Protein AF-A0A150F5R3-F1 (afdb_monomer_lite)

Organism: NCBI:txid1793963

Radius of gyration: 17.58 Å; chains: 1; bounding box: 41×23×54 Å

pLDDT: mean 84.51, std 11.87, range [38.31, 94.06]

Structure (mmCIF, N/CA/C/O backbone):
data_AF-A0A150F5R3-F1
#
_entry.id   AF-A0A150F5R3-F1
#
loop_
_atom_site.group_PDB
_atom_site.id
_atom_site.type_symbol
_atom_site.label_atom_id
_atom_site.label_alt_id
_atom_site.label_comp_id
_atom_site.label_asym_id
_atom_site.label_entity_id
_atom_site.label_seq_id
_atom_site.pdbx_PDB_ins_code
_atom_site.Cartn_x
_atom_site.Cartn_y
_atom_site.Cartn_z
_atom_site.occupancy
_atom_site.B_iso_or_equiv
_atom_site.auth_seq_id
_atom_site.auth_comp_id
_atom_site.auth_asym_id
_atom_site.auth_atom_id
_atom_site.pdbx_PDB_model_num
ATOM 1 N N . MET A 1 1 ? -3.227 1.896 22.876 1.00 78.00 1 MET A N 1
ATOM 2 C CA . MET A 1 1 ? -2.916 1.567 21.466 1.00 78.00 1 MET A CA 1
ATOM 3 C C . MET A 1 1 ? -3.974 0.584 21.001 1.00 78.00 1 MET A C 1
ATOM 5 O O . MET A 1 1 ? -4.286 -0.309 21.776 1.00 78.00 1 MET A O 1
ATOM 9 N N . LYS A 1 2 ? -4.566 0.786 19.822 1.00 84.75 2 LYS A N 1
ATOM 10 C CA . LYS A 1 2 ? -5.611 -0.081 19.260 1.00 84.75 2 LYS A CA 1
ATOM 11 C C . LYS A 1 2 ? -5.077 -0.726 17.984 1.00 84.75 2 LYS A C 1
ATOM 13 O O . LYS A 1 2 ? -4.308 -0.088 17.262 1.00 84.75 2 LYS A O 1
ATOM 18 N N . THR A 1 3 ? -5.464 -1.964 17.717 1.00 89.25 3 THR A N 1
ATOM 19 C CA . THR A 1 3 ? -5.063 -2.673 16.499 1.00 89.25 3 THR A CA 1
ATOM 20 C C . THR A 1 3 ? -6.178 -2.551 15.474 1.00 89.25 3 THR A C 1
ATOM 22 O O . THR A 1 3 ? -7.340 -2.776 15.799 1.00 89.25 3 THR A O 1
ATOM 25 N N . TYR A 1 4 ? -5.839 -2.184 14.244 1.00 90.25 4 TYR A N 1
ATOM 26 C CA . TYR A 1 4 ? -6.790 -2.043 13.151 1.00 90.25 4 TYR A CA 1
ATOM 27 C C . TYR A 1 4 ? -6.444 -3.008 12.024 1.00 90.25 4 TYR A C 1
ATOM 29 O O . TYR A 1 4 ? -5.293 -3.052 11.594 1.00 90.25 4 TYR A O 1
ATOM 37 N N . LYS A 1 5 ? -7.443 -3.731 11.522 1.00 93.06 5 LYS A N 1
ATOM 38 C CA . LYS A 1 5 ? -7.370 -4.472 10.264 1.00 93.06 5 LYS A CA 1
ATOM 39 C C . LYS A 1 5 ? -7.886 -3.569 9.147 1.00 93.06 5 LYS A C 1
ATOM 41 O O . LYS A 1 5 ? -9.013 -3.076 9.213 1.00 93.06 5 LYS A O 1
ATOM 46 N N . ILE A 1 6 ? -7.053 -3.328 8.144 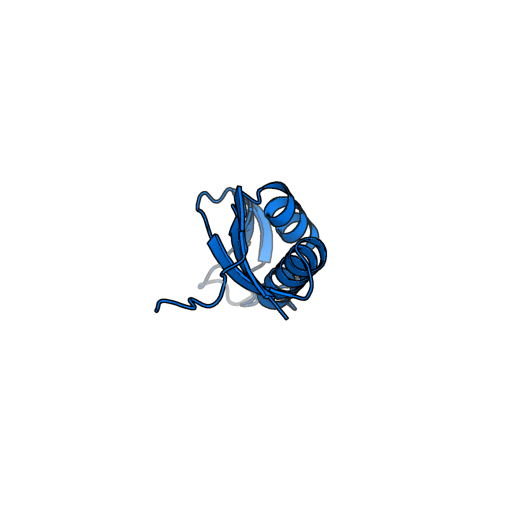1.00 92.69 6 ILE A N 1
ATOM 47 C CA . ILE A 1 6 ? -7.375 -2.517 6.973 1.00 92.69 6 ILE A CA 1
ATOM 48 C C . ILE A 1 6 ? -7.414 -3.432 5.754 1.00 92.69 6 ILE A C 1
ATOM 50 O O . ILE A 1 6 ? -6.439 -4.125 5.474 1.00 92.69 6 ILE A O 1
ATOM 54 N N . VAL A 1 7 ? -8.524 -3.409 5.019 1.00 94.06 7 VAL A N 1
ATOM 55 C CA . VAL A 1 7 ? -8.654 -4.093 3.726 1.00 94.06 7 VAL A CA 1
ATOM 56 C C . VAL A 1 7 ? -8.695 -3.037 2.630 1.00 94.06 7 VAL A C 1
ATOM 58 O O . VAL A 1 7 ? -9.506 -2.112 2.697 1.00 94.06 7 VAL A O 1
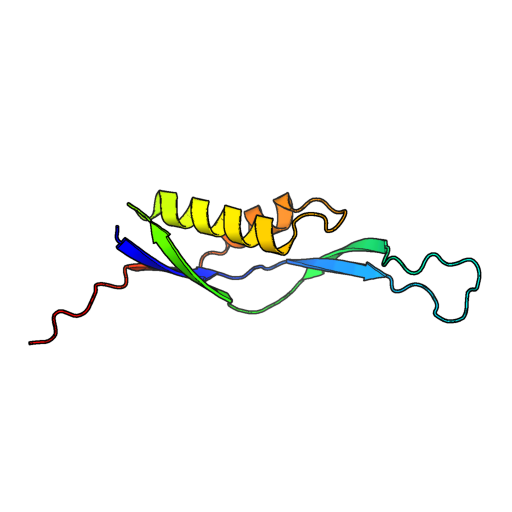ATOM 61 N N . TYR A 1 8 ? -7.824 -3.144 1.630 1.00 93.38 8 TYR A N 1
ATOM 62 C CA . TYR A 1 8 ? -7.711 -2.163 0.548 1.00 93.38 8 TYR A CA 1
ATOM 63 C C . TYR A 1 8 ? -7.403 -2.812 -0.803 1.00 93.38 8 TYR A C 1
ATOM 65 O O . TYR A 1 8 ? -6.904 -3.932 -0.875 1.00 93.38 8 TYR A O 1
ATOM 73 N N . LYS A 1 9 ? -7.700 -2.097 -1.892 1.00 91.94 9 LYS A N 1
ATOM 74 C CA . LYS A 1 9 ? -7.422 -2.536 -3.268 1.00 91.94 9 LYS A CA 1
ATOM 75 C C . LYS A 1 9 ? -6.363 -1.627 -3.891 1.00 91.94 9 LYS A C 1
ATOM 77 O O . LYS A 1 9 ? -6.706 -0.530 -4.332 1.00 91.94 9 LYS A O 1
ATOM 82 N N . PRO A 1 10 ? -5.083 -2.031 -3.954 1.00 82.69 10 PRO A N 1
ATOM 83 C CA . PRO A 1 10 ? -4.076 -1.270 -4.679 1.00 82.69 10 PRO A CA 1
ATOM 84 C C . PRO A 1 10 ? -4.355 -1.449 -6.173 1.00 82.69 10 PRO A C 1
ATOM 86 O O . PRO A 1 10 ? -3.803 -2.329 -6.801 1.00 82.69 10 PRO A O 1
ATOM 89 N N . MET A 1 11 ? -5.271 -0.669 -6.744 1.00 87.94 11 MET A N 1
ATOM 90 C CA . MET A 1 11 ? -5.772 -0.807 -8.126 1.00 87.94 11 MET A CA 1
ATOM 91 C C . MET A 1 11 ? -4.685 -0.713 -9.213 1.00 87.94 11 MET A C 1
ATOM 93 O O . MET A 1 11 ? -4.946 -0.996 -10.387 1.00 87.94 11 MET A O 1
ATOM 97 N N . ILE A 1 12 ? -3.476 -0.294 -8.835 1.00 90.31 12 ILE A N 1
ATOM 98 C CA . ILE A 1 12 ? -2.333 -0.113 -9.719 1.00 90.31 12 ILE A CA 1
ATOM 99 C C . ILE A 1 12 ? -1.075 -0.788 -9.163 1.00 90.31 12 ILE A C 1
ATOM 101 O O . ILE A 1 12 ? -0.879 -0.862 -7.951 1.00 90.31 12 ILE A O 1
ATOM 105 N N . LYS A 1 13 ? -0.195 -1.232 -10.062 1.00 89.62 13 LYS A N 1
ATOM 106 C CA . LYS A 1 13 ? 1.140 -1.765 -9.751 1.00 89.62 13 LYS A CA 1
ATOM 107 C C . LYS A 1 13 ? 2.185 -1.198 -10.716 1.00 89.62 13 LYS A C 1
ATOM 109 O O . LYS A 1 13 ? 1.832 -0.910 -11.861 1.00 89.62 13 LYS A O 1
ATOM 114 N N . PRO A 1 14 ? 3.455 -1.047 -10.310 1.00 89.00 14 PRO A N 1
ATOM 115 C CA . PRO A 1 14 ? 4.508 -0.636 -11.230 1.00 89.00 14 PRO A CA 1
ATOM 116 C C . PRO A 1 14 ? 4.744 -1.723 -12.289 1.00 89.00 14 PRO A C 1
ATOM 118 O O . PRO A 1 14 ? 4.684 -2.921 -11.997 1.00 89.00 14 PRO A O 1
ATOM 121 N N . LEU A 1 15 ? 5.005 -1.302 -13.523 1.00 88.94 15 LEU A N 1
ATOM 122 C CA . LEU A 1 15 ? 5.396 -2.168 -14.627 1.00 88.94 15 LEU A CA 1
ATOM 123 C C . LEU A 1 15 ? 6.857 -1.929 -14.966 1.00 88.94 15 LEU A C 1
ATOM 125 O O . LEU A 1 15 ? 7.293 -0.789 -15.144 1.00 88.94 15 LEU A O 1
ATOM 129 N N . PHE A 1 16 ? 7.585 -3.025 -15.117 1.00 87.31 16 PHE A N 1
ATOM 130 C CA . PHE A 1 16 ? 8.981 -3.001 -15.507 1.00 87.31 16 PHE A CA 1
ATOM 131 C C . PHE A 1 16 ? 9.164 -3.755 -16.810 1.00 87.31 16 PHE A C 1
ATOM 133 O O . PHE A 1 16 ? 8.616 -4.846 -16.987 1.00 87.31 16 PHE A O 1
ATOM 140 N N . LYS A 1 17 ? 9.953 -3.179 -17.710 1.00 83.25 17 LYS A N 1
ATOM 141 C CA . LYS A 1 17 ? 10.455 -3.897 -18.870 1.00 83.25 17 LYS A CA 1
ATOM 142 C C . LYS A 1 17 ? 11.688 -4.669 -18.433 1.00 83.25 17 LYS A C 1
ATOM 144 O O . LYS A 1 17 ? 12.647 -4.087 -17.926 1.00 83.25 17 LYS A O 1
ATOM 149 N N . LEU A 1 18 ? 11.631 -5.985 -18.604 1.00 74.75 18 LEU A N 1
ATOM 150 C CA . LEU A 1 18 ? 12.806 -6.824 -18.439 1.00 74.75 18 LEU A CA 1
ATOM 151 C C . LEU A 1 18 ? 13.783 -6.491 -19.572 1.00 74.75 18 LEU A C 1
ATOM 153 O O . LEU A 1 18 ? 13.365 -6.396 -20.731 1.00 74.75 18 LEU A O 1
ATOM 157 N N . SER A 1 19 ? 15.055 -6.290 -19.241 1.00 72.38 19 SER A N 1
ATOM 158 C CA . SER A 1 19 ? 16.108 -6.208 -20.249 1.00 72.38 19 SER A CA 1
ATOM 159 C C . SER A 1 19 ? 16.196 -7.527 -21.019 1.00 72.38 19 SER A C 1
ATOM 161 O O . SER A 1 19 ? 15.887 -8.594 -20.482 1.00 72.38 19 SER A O 1
ATOM 163 N N . ASP A 1 20 ? 16.566 -7.445 -22.299 1.00 74.50 20 ASP A N 1
ATOM 164 C CA . ASP A 1 20 ? 16.801 -8.636 -23.113 1.00 74.50 20 ASP A CA 1
ATOM 165 C C . ASP A 1 20 ? 17.964 -9.428 -22.490 1.00 74.50 20 ASP A C 1
ATOM 167 O O . ASP A 1 20 ? 19.064 -8.882 -22.373 1.00 74.50 20 ASP A O 1
ATOM 171 N N . PRO A 1 21 ? 17.756 -10.691 -22.073 1.00 71.75 21 PRO A N 1
ATOM 172 C CA . PRO A 1 21 ? 18.811 -11.489 -21.456 1.00 71.75 21 PRO A CA 1
ATOM 173 C C . PRO A 1 21 ? 19.988 -11.791 -22.400 1.00 71.75 21 PRO A C 1
ATOM 175 O O . PRO A 1 21 ? 21.017 -12.275 -21.929 1.00 71.75 21 PRO A O 1
ATOM 178 N N . TYR A 1 22 ? 19.857 -11.532 -23.707 1.00 78.25 22 TYR A N 1
ATOM 179 C CA . TYR A 1 22 ? 20.904 -11.754 -24.708 1.00 78.25 22 TYR A CA 1
ATOM 180 C C . TYR A 1 22 ? 21.639 -10.477 -25.140 1.00 78.25 22 TYR A C 1
ATOM 182 O O . TYR A 1 22 ? 22.601 -10.564 -25.906 1.00 78.25 22 TYR A O 1
ATOM 190 N N . ASP A 1 23 ? 21.230 -9.303 -24.653 1.00 77.56 23 ASP A N 1
ATOM 191 C CA . ASP A 1 23 ? 21.912 -8.045 -24.949 1.00 77.56 23 ASP A CA 1
ATOM 192 C C . ASP A 1 23 ? 23.048 -7.795 -23.943 1.00 77.56 23 ASP A C 1
ATOM 194 O O . ASP A 1 23 ? 22.830 -7.438 -22.787 1.00 77.56 23 ASP A O 1
ATOM 198 N N . ILE A 1 24 ? 24.290 -7.961 -24.406 1.00 72.69 24 ILE A N 1
ATOM 199 C CA . ILE A 1 24 ? 25.512 -7.766 -23.607 1.00 72.69 24 ILE A CA 1
ATOM 200 C C . ILE A 1 24 ? 25.749 -6.308 -23.181 1.00 72.69 24 ILE A C 1
ATOM 202 O O . ILE A 1 24 ? 26.600 -6.052 -22.326 1.00 72.69 24 ILE A O 1
ATOM 206 N N . HIS A 1 25 ? 25.038 -5.352 -23.783 1.00 73.94 25 HIS A N 1
ATOM 207 C CA . HIS A 1 25 ? 25.083 -3.938 -23.421 1.00 73.94 25 HIS A CA 1
ATOM 208 C C . HIS A 1 25 ? 23.928 -3.532 -22.502 1.00 73.94 25 HIS A C 1
ATOM 210 O O . HIS A 1 25 ? 23.958 -2.433 -21.941 1.00 73.94 25 HIS A O 1
ATOM 216 N N . ALA A 1 26 ? 22.926 -4.396 -22.324 1.00 66.88 26 ALA A N 1
ATOM 217 C CA . ALA A 1 26 ? 21.802 -4.100 -21.460 1.00 66.88 26 ALA A CA 1
ATOM 218 C C . ALA A 1 26 ? 22.235 -4.152 -19.992 1.00 66.88 26 ALA A C 1
ATOM 220 O O . ALA A 1 26 ? 22.716 -5.163 -19.477 1.00 66.88 26 ALA A O 1
ATOM 221 N N . PHE A 1 27 ? 22.031 -3.041 -19.287 1.00 64.88 27 PHE A N 1
ATOM 222 C CA . PHE A 1 27 ? 22.157 -3.028 -17.838 1.00 64.88 27 PHE A CA 1
ATOM 223 C C . PHE A 1 27 ? 21.082 -3.966 -17.252 1.00 64.88 27 PHE A C 1
ATOM 225 O O . PHE A 1 27 ? 19.924 -3.905 -17.673 1.00 64.88 27 PHE A O 1
ATOM 232 N N . PRO A 1 28 ? 21.402 -4.820 -16.266 1.00 66.62 28 PRO A N 1
ATOM 233 C CA . PRO A 1 28 ? 20.462 -5.814 -15.737 1.00 66.62 28 PRO A CA 1
ATOM 234 C C . PRO A 1 28 ? 19.324 -5.204 -14.899 1.00 66.62 28 PRO A C 1
ATOM 236 O O . PRO A 1 28 ? 18.562 -5.936 -14.271 1.00 66.62 28 PRO A O 1
ATOM 239 N N . MET A 1 29 ? 19.215 -3.874 -14.837 1.00 69.44 29 MET A N 1
ATOM 240 C CA . MET A 1 29 ? 18.222 -3.200 -14.014 1.00 69.44 29 MET A CA 1
ATOM 241 C C . MET A 1 29 ? 16.904 -3.059 -14.789 1.00 69.44 29 MET A C 1
ATOM 243 O O . MET A 1 29 ? 16.908 -2.469 -15.870 1.00 69.44 29 MET A O 1
ATOM 247 N N . PRO A 1 30 ? 15.778 -3.571 -14.258 1.00 76.19 30 PRO A N 1
ATOM 248 C CA . PRO A 1 30 ? 14.479 -3.424 -14.900 1.00 76.19 30 PRO A CA 1
ATOM 249 C C . PRO A 1 30 ? 14.116 -1.945 -15.060 1.00 76.19 30 PRO A C 1
ATOM 251 O O . PRO A 1 30 ? 14.177 -1.176 -14.099 1.00 76.19 30 PRO A O 1
ATOM 254 N N . GLU A 1 31 ? 13.711 -1.549 -16.263 1.00 83.12 31 GLU A N 1
ATOM 255 C CA . GLU A 1 31 ? 13.322 -0.168 -16.550 1.00 83.12 31 GLU A CA 1
ATOM 256 C C . GLU A 1 31 ? 11.847 0.038 -16.196 1.00 83.12 31 GLU A C 1
ATOM 258 O O . GLU A 1 31 ? 10.979 -0.713 -16.652 1.00 83.12 31 GLU A O 1
ATOM 263 N N . PHE A 1 32 ? 11.544 1.049 -15.379 1.00 86.25 32 PHE A N 1
ATOM 264 C CA . PHE A 1 32 ? 10.162 1.422 -15.084 1.00 86.25 32 PHE A CA 1
ATOM 265 C C . PHE A 1 32 ? 9.477 1.957 -16.347 1.00 86.25 32 PHE A C 1
ATOM 267 O O . PHE A 1 32 ? 9.949 2.904 -16.969 1.00 86.25 32 PHE A O 1
ATOM 274 N N . THR A 1 33 ? 8.330 1.379 -16.700 1.00 86.88 33 THR A N 1
ATOM 275 C CA . THR A 1 33 ? 7.586 1.719 -17.930 1.00 86.88 33 THR A CA 1
ATOM 276 C C . THR A 1 33 ? 6.234 2.375 -17.676 1.00 86.88 33 THR A C 1
ATOM 278 O O . THR A 1 33 ? 5.596 2.849 -18.614 1.00 86.88 33 THR A O 1
ATOM 281 N N . GLY A 1 34 ? 5.786 2.426 -16.421 1.00 89.06 34 GLY A N 1
ATOM 282 C CA . GLY A 1 34 ? 4.504 3.010 -16.037 1.00 89.06 34 GLY A CA 1
ATOM 283 C C . GLY A 1 34 ? 3.777 2.187 -14.979 1.00 89.06 34 GLY A C 1
ATOM 284 O O . GLY A 1 34 ? 4.356 1.316 -14.332 1.00 89.06 34 GLY A O 1
ATOM 285 N N . TYR A 1 35 ? 2.482 2.456 -14.813 1.00 90.62 35 TYR A N 1
ATOM 286 C CA . TYR A 1 35 ? 1.615 1.703 -13.907 1.00 90.62 35 TYR A CA 1
ATOM 287 C C . TYR A 1 35 ? 0.634 0.847 -14.701 1.00 90.62 35 TYR A C 1
ATOM 289 O O . TYR A 1 35 ? -0.021 1.322 -15.627 1.00 90.62 35 TYR A O 1
ATOM 297 N N . GLY A 1 36 ? 0.525 -0.416 -14.315 1.00 88.69 36 GLY A N 1
ATOM 298 C CA . GLY A 1 36 ? -0.480 -1.345 -14.805 1.00 88.69 36 GLY A CA 1
ATOM 299 C C . GLY A 1 36 ? -1.623 -1.466 -13.814 1.00 88.69 36 GLY A C 1
ATOM 300 O O . GLY A 1 36 ? -1.494 -1.085 -12.651 1.00 88.69 36 GLY A O 1
ATOM 301 N N . THR A 1 37 ? -2.731 -2.043 -14.259 1.00 88.94 37 THR A N 1
ATOM 302 C CA . THR A 1 37 ? -3.842 -2.385 -13.376 1.00 88.94 37 THR A CA 1
ATOM 303 C C . THR A 1 37 ? -3.550 -3.681 -12.629 1.00 88.94 37 THR A C 1
ATOM 305 O O . THR A 1 37 ? -2.901 -4.603 -13.137 1.00 88.94 37 THR A O 1
ATOM 308 N N . VAL A 1 38 ? -4.024 -3.761 -11.392 1.00 88.19 38 VAL A N 1
ATOM 309 C CA . VAL A 1 38 ? -4.053 -5.012 -10.641 1.00 88.19 38 VAL A CA 1
ATOM 310 C C . VAL A 1 38 ? -5.362 -5.098 -9.873 1.00 88.19 38 VAL A C 1
ATOM 312 O O . VAL A 1 38 ? -5.867 -4.111 -9.346 1.00 88.19 38 VAL A O 1
ATOM 315 N N . SER A 1 39 ? -5.939 -6.292 -9.867 1.00 81.12 39 SER A N 1
ATOM 316 C CA . SER A 1 39 ? -7.153 -6.612 -9.130 1.00 81.12 39 SER A CA 1
ATOM 317 C C . SER A 1 39 ? -6.792 -7.508 -7.955 1.00 81.12 39 SER A C 1
ATOM 319 O O . SER A 1 39 ? -6.108 -8.514 -8.138 1.00 81.12 39 SER A O 1
ATOM 321 N N . GLY A 1 40 ? -7.271 -7.165 -6.768 1.00 85.69 40 GLY A N 1
ATOM 322 C CA . GLY A 1 40 ? -7.061 -7.963 -5.568 1.00 85.69 40 GLY A CA 1
ATOM 323 C C . GLY A 1 40 ? -7.239 -7.121 -4.316 1.00 85.69 40 GLY A C 1
ATOM 324 O O . GLY A 1 40 ? -6.954 -5.924 -4.320 1.00 85.69 40 GLY A O 1
ATOM 325 N N . GLU A 1 41 ? -7.736 -7.752 -3.261 1.00 90.69 41 GLU A N 1
ATOM 326 C CA . GLU A 1 41 ? -7.776 -7.160 -1.927 1.00 90.69 41 GLU A CA 1
ATOM 327 C C . GLU A 1 41 ? -6.479 -7.509 -1.199 1.00 90.69 41 GLU A C 1
ATOM 329 O O . GLU A 1 41 ? -6.001 -8.642 -1.268 1.00 90.69 41 GLU A O 1
ATOM 334 N N . ARG A 1 42 ? -5.893 -6.520 -0.526 1.00 90.81 42 ARG A N 1
ATOM 335 C CA . ARG A 1 42 ? -4.809 -6.711 0.434 1.00 90.81 42 ARG A CA 1
ATOM 336 C C . ARG A 1 42 ? -5.342 -6.414 1.821 1.00 90.81 42 ARG A C 1
ATOM 338 O O . ARG A 1 42 ? -6.114 -5.475 2.017 1.00 90.81 42 ARG A O 1
ATOM 345 N N . GLU A 1 43 ? -4.916 -7.235 2.766 1.00 91.31 43 GLU A N 1
ATOM 346 C CA . GLU A 1 43 ? -5.212 -7.059 4.176 1.00 91.31 43 GLU A CA 1
ATOM 347 C C . GLU A 1 43 ? -3.940 -6.653 4.901 1.00 91.31 43 GLU A C 1
ATOM 349 O O . GLU A 1 43 ? -2.882 -7.250 4.699 1.00 91.31 43 GLU A O 1
ATOM 354 N N . GLU A 1 44 ? -4.049 -5.659 5.769 1.00 89.81 44 GLU A N 1
ATOM 355 C CA . GLU A 1 44 ? -2.926 -5.191 6.555 1.00 89.81 44 GLU A CA 1
ATOM 356 C C . GLU A 1 44 ? -3.365 -4.816 7.962 1.00 89.81 44 GLU A C 1
ATOM 358 O O . GLU A 1 44 ? -4.410 -4.199 8.167 1.00 89.81 44 GLU A O 1
ATOM 363 N N . THR A 1 45 ? -2.571 -5.220 8.949 1.00 90.75 45 THR A N 1
ATOM 364 C CA . THR A 1 45 ? -2.873 -4.966 10.357 1.00 90.75 45 THR A CA 1
ATOM 365 C C . THR A 1 45 ? -1.905 -3.927 10.897 1.00 90.75 45 THR A C 1
ATOM 367 O O . THR A 1 45 ? -0.695 -4.132 10.865 1.00 90.75 45 THR A O 1
ATOM 370 N N . VAL A 1 46 ? -2.435 -2.818 11.412 1.00 89.81 46 VAL A N 1
ATOM 371 C CA . VAL A 1 46 ? -1.637 -1.702 11.932 1.00 89.81 46 VAL A CA 1
ATOM 372 C C . VAL A 1 46 ? -2.059 -1.338 13.349 1.00 89.81 46 VAL A C 1
ATOM 374 O O . VAL A 1 46 ? -3.244 -1.283 13.678 1.00 89.81 46 VAL A O 1
ATOM 377 N N . THR A 1 47 ? -1.083 -1.034 14.197 1.00 89.06 47 THR A N 1
ATOM 378 C CA . THR A 1 47 ? -1.334 -0.552 15.558 1.00 89.06 47 THR A CA 1
ATOM 379 C C . THR A 1 47 ? -1.300 0.970 15.565 1.00 89.06 47 THR A C 1
ATOM 381 O O . THR A 1 47 ? -0.294 1.574 15.196 1.00 89.06 47 THR A O 1
ATOM 384 N N . ALA A 1 48 ? -2.393 1.608 15.986 1.00 90.31 48 ALA A N 1
ATOM 385 C CA . ALA A 1 48 ? -2.509 3.062 15.992 1.00 90.31 48 ALA A CA 1
ATOM 386 C C . ALA A 1 48 ? -3.387 3.586 17.149 1.00 90.31 48 ALA A C 1
ATOM 388 O O . ALA A 1 48 ? -4.187 2.850 17.731 1.00 90.31 48 ALA A O 1
ATOM 389 N N . PRO A 1 49 ? -3.287 4.879 17.504 1.00 88.50 49 PRO A N 1
ATOM 390 C CA . PRO A 1 49 ? -4.175 5.495 18.492 1.00 88.50 49 PRO A CA 1
ATOM 391 C C . PRO A 1 49 ? -5.617 5.657 17.987 1.00 88.50 49 PRO A C 1
ATOM 393 O O . PRO A 1 49 ? -6.560 5.546 18.765 1.00 88.50 49 PRO A O 1
ATOM 396 N N . ASN A 1 50 ? -5.802 5.916 16.690 1.00 90.00 50 ASN A N 1
ATOM 397 C CA . ASN A 1 50 ? -7.103 6.152 16.061 1.00 90.00 50 ASN A CA 1
ATOM 398 C C . ASN A 1 50 ? -7.096 5.708 14.583 1.00 90.00 50 ASN A C 1
ATOM 400 O O . ASN A 1 50 ? -6.034 5.452 14.011 1.00 90.00 50 ASN A O 1
ATOM 404 N N . LYS A 1 51 ? -8.278 5.667 13.951 1.00 88.44 51 LYS A N 1
ATOM 405 C CA . LYS A 1 51 ? -8.441 5.271 12.537 1.00 88.44 51 LYS A CA 1
ATOM 406 C C . LYS A 1 51 ? -7.684 6.172 11.554 1.00 88.44 51 LYS A C 1
ATOM 408 O O . LYS A 1 51 ? -7.243 5.694 10.515 1.00 88.44 51 LYS A O 1
ATOM 413 N N . GLN A 1 52 ? -7.524 7.460 11.858 1.00 90.94 52 GLN A N 1
ATOM 414 C CA . GLN A 1 52 ? -6.811 8.387 10.975 1.00 90.94 52 GLN A CA 1
ATOM 415 C C . GLN A 1 52 ? -5.310 8.084 10.953 1.00 90.94 52 GLN A C 1
ATOM 417 O O . GLN A 1 52 ? -4.710 8.009 9.887 1.00 90.94 52 GLN A O 1
ATOM 422 N N . ILE A 1 53 ? -4.719 7.838 12.122 1.00 92.31 53 ILE A N 1
ATOM 423 C CA . ILE A 1 53 ? -3.319 7.438 12.244 1.00 92.31 53 ILE A CA 1
ATOM 424 C C . ILE A 1 53 ? -3.125 6.034 11.666 1.00 92.31 53 ILE A C 1
ATOM 426 O O . ILE A 1 53 ? -2.110 5.801 11.027 1.00 92.31 53 ILE A O 1
ATOM 430 N N . ALA A 1 54 ? -4.103 5.131 11.786 1.00 91.12 54 ALA A N 1
ATOM 431 C CA . ALA A 1 54 ? -4.055 3.825 11.124 1.00 91.12 54 ALA A CA 1
ATOM 432 C C . ALA A 1 54 ? -3.910 3.956 9.593 1.00 91.12 54 ALA A C 1
ATOM 434 O O . ALA A 1 54 ? -3.077 3.279 8.996 1.00 91.12 54 ALA A O 1
ATOM 435 N N . LYS A 1 55 ? -4.636 4.890 8.959 1.00 92.75 55 LYS A N 1
ATOM 436 C CA . LYS A 1 55 ? -4.460 5.203 7.527 1.00 92.75 55 LYS A CA 1
ATOM 437 C C . LYS A 1 55 ? -3.069 5.756 7.217 1.00 92.75 55 LYS A C 1
ATOM 439 O O . LYS A 1 55 ? -2.471 5.373 6.217 1.00 92.75 55 LYS A O 1
ATOM 444 N N . SER A 1 56 ? -2.541 6.640 8.062 1.00 93.50 56 SER A N 1
ATOM 445 C CA . SER A 1 56 ? -1.177 7.150 7.888 1.00 93.50 56 SER A CA 1
ATOM 446 C C . SER A 1 56 ? -0.132 6.039 8.025 1.00 93.50 56 SER A C 1
ATOM 448 O O . SER A 1 56 ? 0.815 5.999 7.249 1.00 93.50 56 SER A O 1
ATOM 450 N N . MET A 1 57 ? -0.324 5.105 8.961 1.00 93.38 57 MET A N 1
ATOM 451 C CA . MET A 1 57 ? 0.548 3.938 9.130 1.00 93.38 57 MET A CA 1
ATOM 452 C C . MET A 1 57 ? 0.502 3.017 7.910 1.00 93.38 57 MET A C 1
ATOM 454 O O . MET A 1 57 ? 1.553 2.569 7.461 1.00 93.38 57 MET A O 1
ATOM 458 N N . LEU A 1 58 ? -0.683 2.809 7.326 1.00 93.19 58 LEU A N 1
ATOM 459 C CA . LEU A 1 58 ? -0.828 2.087 6.062 1.00 93.19 58 LEU A CA 1
ATOM 460 C C . LEU A 1 58 ? -0.025 2.756 4.938 1.00 93.19 58 LEU A C 1
ATOM 462 O O . LEU A 1 58 ? 0.714 2.091 4.219 1.00 93.19 58 LEU A O 1
ATOM 466 N N . ALA A 1 59 ? -0.127 4.081 4.807 1.00 93.12 59 ALA A N 1
ATOM 467 C CA . ALA A 1 59 ? 0.625 4.828 3.801 1.00 93.12 59 ALA A CA 1
ATOM 468 C C . ALA A 1 59 ? 2.144 4.653 3.966 1.00 93.12 59 ALA A C 1
ATOM 470 O O . ALA A 1 59 ? 2.851 4.447 2.981 1.00 93.12 59 ALA A O 1
ATOM 471 N N . CYS A 1 60 ? 2.637 4.698 5.207 1.00 93.00 60 CYS A N 1
ATOM 472 C CA . CYS A 1 60 ? 4.045 4.455 5.519 1.00 93.00 60 CYS A CA 1
ATOM 473 C C . CYS A 1 60 ? 4.478 3.026 5.180 1.00 93.00 60 CYS A C 1
ATOM 475 O O . CYS A 1 60 ? 5.581 2.831 4.676 1.00 93.00 60 CYS A O 1
ATOM 477 N N . SER A 1 61 ? 3.624 2.037 5.429 1.00 92.56 61 SER A N 1
ATOM 478 C CA . SER A 1 61 ? 3.924 0.644 5.113 1.00 92.56 61 SER A CA 1
ATOM 479 C C . SER A 1 61 ? 4.050 0.413 3.607 1.00 92.56 61 SER A C 1
ATOM 481 O O . SER A 1 61 ? 5.082 -0.067 3.140 1.00 92.56 61 SER A O 1
ATOM 483 N N . ILE A 1 62 ? 3.083 0.905 2.826 1.00 91.69 62 ILE A N 1
ATOM 484 C CA . ILE A 1 62 ? 3.133 0.864 1.355 1.00 91.69 62 ILE A CA 1
ATOM 485 C C . ILE A 1 62 ? 4.371 1.606 0.833 1.00 91.69 62 ILE A C 1
ATOM 487 O O . ILE A 1 62 ? 5.038 1.149 -0.094 1.00 91.69 62 ILE A O 1
ATOM 491 N N . MET A 1 63 ? 4.713 2.749 1.435 1.00 90.94 63 MET A N 1
ATOM 492 C CA . MET A 1 63 ? 5.936 3.472 1.089 1.00 90.94 63 MET A CA 1
ATOM 493 C C . MET A 1 63 ? 7.188 2.630 1.361 1.00 90.94 63 MET A C 1
ATOM 495 O O . MET A 1 63 ? 8.105 2.635 0.544 1.00 90.94 63 MET A O 1
ATOM 499 N N . SER A 1 64 ? 7.223 1.902 2.478 1.00 90.81 64 SER A N 1
ATOM 500 C CA . SER A 1 64 ? 8.339 1.030 2.843 1.00 90.81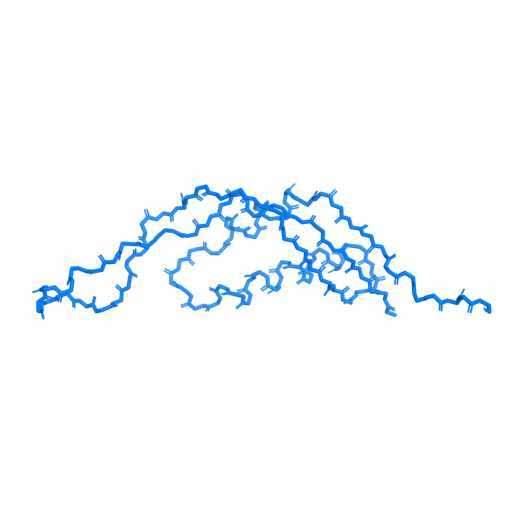 64 SER A CA 1
ATOM 501 C C . SER A 1 64 ? 8.505 -0.146 1.878 1.00 90.81 64 SER A C 1
ATOM 503 O O . SER A 1 64 ? 9.641 -0.494 1.568 1.00 90.81 64 SER A O 1
ATOM 505 N N . GLU A 1 65 ? 7.414 -0.734 1.373 1.00 88.69 65 GLU A N 1
ATOM 506 C CA . GLU A 1 65 ? 7.467 -1.816 0.369 1.00 88.69 65 GLU A CA 1
ATOM 507 C C . GLU A 1 65 ? 8.117 -1.371 -0.951 1.00 88.69 65 GLU A C 1
ATOM 509 O O . GLU A 1 65 ? 8.667 -2.183 -1.694 1.00 88.69 65 GLU A O 1
ATOM 514 N N . HIS A 1 66 ? 8.046 -0.078 -1.258 1.00 86.38 66 HIS A N 1
ATOM 515 C CA . HIS A 1 66 ? 8.495 0.484 -2.529 1.00 86.38 66 HIS A CA 1
ATOM 516 C C . HIS A 1 66 ? 9.692 1.429 -2.384 1.00 86.38 66 HIS A C 1
ATOM 518 O O . HIS A 1 66 ? 10.111 2.066 -3.355 1.00 86.38 66 HIS A O 1
ATOM 524 N N . LEU A 1 67 ? 10.265 1.522 -1.183 1.00 85.88 67 LEU A N 1
ATOM 525 C CA . LEU A 1 67 ? 11.385 2.405 -0.907 1.00 85.88 67 LEU A CA 1
ATOM 526 C C . LEU A 1 67 ? 12.600 2.005 -1.756 1.00 85.88 67 LEU A C 1
ATOM 528 O O . LEU A 1 67 ? 13.014 0.850 -1.772 1.00 85.88 67 LEU A O 1
ATOM 532 N N . GLY A 1 68 ? 13.179 2.973 -2.470 1.00 81.06 68 GLY A N 1
ATOM 533 C CA . GLY A 1 68 ? 14.349 2.738 -3.325 1.00 81.06 68 GLY A CA 1
ATOM 534 C C . GLY A 1 68 ? 14.043 2.080 -4.675 1.00 81.06 68 GLY A C 1
ATOM 535 O O . GLY A 1 68 ? 14.971 1.781 -5.418 1.00 81.06 68 GLY A O 1
ATOM 536 N N . ALA A 1 69 ? 12.769 1.899 -5.036 1.00 78.50 69 ALA A N 1
ATOM 537 C CA . ALA A 1 69 ? 12.390 1.179 -6.250 1.00 78.50 69 ALA A CA 1
ATOM 538 C C . ALA A 1 69 ? 12.541 1.979 -7.566 1.00 78.50 69 ALA A C 1
ATOM 540 O O . ALA A 1 69 ? 12.257 1.452 -8.638 1.00 78.50 69 ALA A O 1
ATOM 541 N N . GLY A 1 70 ? 13.000 3.236 -7.507 1.00 81.56 70 GLY A N 1
ATOM 542 C CA . GLY A 1 70 ? 13.368 4.021 -8.696 1.00 81.56 70 GLY A CA 1
ATOM 543 C C . GLY A 1 70 ? 12.202 4.616 -9.500 1.00 81.56 70 GLY A C 1
ATOM 544 O O . GLY A 1 70 ? 12.416 5.067 -10.620 1.00 81.56 70 GLY A O 1
ATOM 545 N N . TYR A 1 71 ? 10.985 4.649 -8.949 1.00 84.88 71 TYR A N 1
ATOM 546 C CA . TYR A 1 71 ? 9.799 5.268 -9.558 1.00 84.88 71 TYR A CA 1
ATOM 547 C C . TYR A 1 71 ? 8.995 6.070 -8.518 1.00 84.88 71 TYR A C 1
ATOM 549 O O . TYR A 1 71 ? 9.262 5.986 -7.317 1.00 84.88 71 TYR A O 1
ATOM 557 N N . ASP A 1 72 ? 8.007 6.861 -8.956 1.00 89.25 72 ASP A N 1
ATOM 558 C CA . ASP A 1 72 ? 7.161 7.628 -8.030 1.00 89.25 72 ASP A CA 1
ATOM 559 C C . ASP A 1 72 ? 6.181 6.710 -7.278 1.00 89.25 72 ASP A C 1
ATOM 561 O O . ASP A 1 72 ? 5.318 6.053 -7.855 1.00 89.25 72 ASP A O 1
ATOM 565 N N . ILE A 1 73 ? 6.291 6.653 -5.958 1.00 90.38 73 ILE A N 1
ATOM 566 C CA . ILE A 1 73 ? 5.464 5.767 -5.127 1.00 90.38 73 ILE A CA 1
ATOM 567 C C . ILE A 1 73 ? 4.101 6.418 -4.820 1.00 90.38 73 ILE A C 1
ATOM 569 O O . ILE A 1 73 ? 3.131 5.725 -4.497 1.00 90.38 73 ILE A O 1
ATOM 573 N N . LYS A 1 74 ? 3.980 7.750 -4.953 1.00 91.31 74 LYS A N 1
ATOM 574 C CA . LYS A 1 74 ? 2.772 8.500 -4.564 1.00 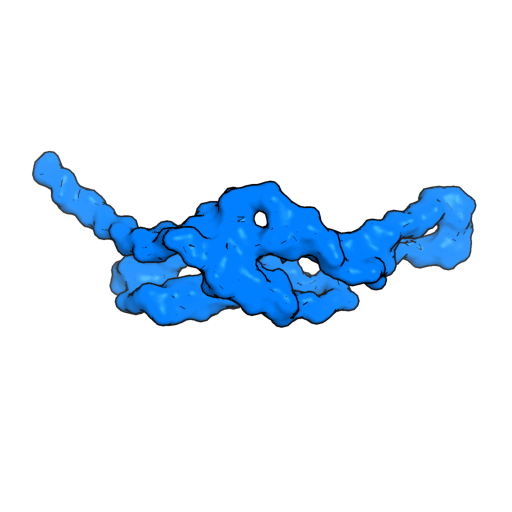91.31 74 LYS A CA 1
ATOM 575 C C . LYS A 1 74 ? 1.488 7.973 -5.208 1.00 91.31 74 LYS A C 1
ATOM 577 O O . LYS A 1 74 ? 0.511 7.839 -4.469 1.00 91.31 74 LYS A O 1
ATOM 582 N N . PRO A 1 75 ? 1.439 7.636 -6.514 1.00 91.81 75 PRO A N 1
ATOM 583 C CA . PRO A 1 75 ? 0.216 7.120 -7.123 1.00 91.81 75 PRO A CA 1
ATOM 584 C C . PRO A 1 75 ? -0.278 5.837 -6.451 1.00 91.81 75 PRO A C 1
ATOM 586 O O . PRO A 1 75 ? -1.480 5.691 -6.239 1.00 91.81 75 PRO A O 1
ATOM 589 N N . ILE A 1 76 ? 0.635 4.936 -6.069 1.00 91.56 76 ILE A N 1
ATOM 590 C CA . ILE A 1 76 ? 0.298 3.656 -5.427 1.00 91.56 76 ILE A CA 1
ATOM 591 C C . ILE A 1 76 ? -0.304 3.905 -4.046 1.00 91.56 76 ILE A C 1
ATOM 593 O O . ILE A 1 76 ? -1.348 3.341 -3.718 1.00 91.56 76 ILE A O 1
ATOM 597 N N . ILE A 1 77 ? 0.312 4.789 -3.256 1.00 92.12 77 ILE A N 1
ATOM 598 C CA . ILE A 1 77 ? -0.186 5.157 -1.926 1.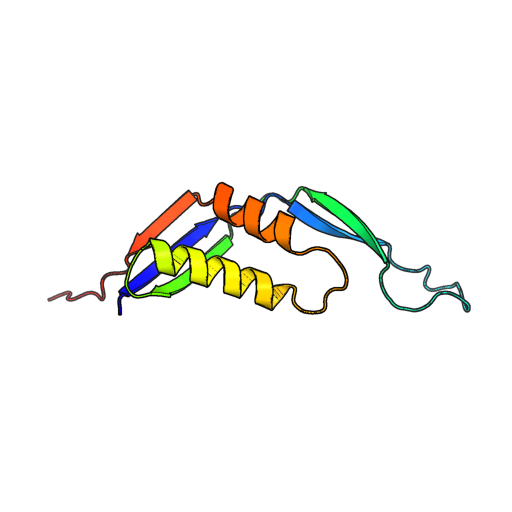00 92.12 77 ILE A CA 1
ATOM 599 C C . ILE A 1 77 ? -1.565 5.812 -2.043 1.00 92.12 77 ILE A C 1
ATOM 601 O O . ILE A 1 77 ? -2.498 5.397 -1.360 1.00 92.12 77 ILE A O 1
ATOM 605 N N . ILE A 1 78 ? -1.721 6.804 -2.928 1.00 93.06 78 ILE A N 1
ATOM 606 C CA . ILE A 1 78 ? -2.987 7.530 -3.107 1.00 93.06 78 ILE A CA 1
ATOM 607 C C . ILE A 1 78 ? -4.100 6.568 -3.523 1.00 93.06 78 ILE A C 1
ATOM 609 O O . ILE A 1 78 ? -5.154 6.560 -2.890 1.00 93.06 78 ILE A O 1
ATOM 613 N N . GLN A 1 79 ? -3.861 5.730 -4.535 1.00 92.25 79 GLN A N 1
ATOM 614 C CA . GLN A 1 79 ? -4.844 4.743 -4.980 1.00 92.25 79 GLN A CA 1
ATOM 615 C C . GLN A 1 79 ? -5.183 3.740 -3.878 1.00 92.25 79 GLN A C 1
ATOM 617 O O . GLN A 1 79 ? -6.353 3.433 -3.674 1.00 92.25 79 GLN A O 1
ATOM 622 N N . SER A 1 80 ? -4.197 3.261 -3.124 1.00 91.00 80 SER A N 1
ATOM 623 C CA . SER A 1 80 ? -4.447 2.316 -2.032 1.00 91.00 80 SER A CA 1
ATOM 624 C C . SER A 1 80 ? -5.282 2.941 -0.913 1.00 91.00 80 SER A C 1
ATOM 626 O O . SER A 1 80 ? -6.198 2.301 -0.407 1.00 91.00 80 SER A O 1
ATOM 628 N N . LEU A 1 81 ? -5.027 4.210 -0.570 1.00 92.62 81 LEU A N 1
ATOM 629 C CA . LEU A 1 81 ? -5.799 4.948 0.434 1.00 92.62 81 LEU A CA 1
ATOM 630 C C . LEU A 1 81 ? -7.219 5.296 -0.040 1.00 92.62 81 LEU A C 1
ATOM 632 O O . LEU A 1 81 ? -8.148 5.293 0.767 1.00 92.62 81 LEU A O 1
ATOM 636 N N . GLN A 1 82 ? -7.393 5.614 -1.326 1.00 92.69 82 GLN A N 1
ATOM 637 C CA . GLN A 1 82 ? -8.705 5.889 -1.923 1.00 92.69 82 GLN A CA 1
ATOM 638 C C . GLN A 1 82 ? -9.573 4.631 -2.002 1.00 92.69 82 GLN A C 1
ATOM 640 O O . GLN A 1 82 ? -10.784 4.715 -1.819 1.00 92.69 82 GLN A O 1
ATOM 645 N N . ASN A 1 83 ? -8.953 3.473 -2.225 1.00 92.31 83 ASN A N 1
ATOM 646 C CA . ASN A 1 83 ? -9.633 2.191 -2.379 1.00 92.31 83 ASN A CA 1
ATOM 647 C C . ASN A 1 83 ? -9.577 1.332 -1.103 1.00 92.31 83 ASN A C 1
ATOM 649 O O . ASN A 1 83 ? -9.506 0.101 -1.176 1.00 92.31 83 ASN A O 1
ATOM 653 N N . ILE A 1 84 ? -9.603 1.966 0.073 1.00 93.31 84 ILE A N 1
ATOM 654 C CA . ILE A 1 84 ? -9.823 1.258 1.337 1.00 93.31 84 ILE A CA 1
ATOM 655 C C . ILE A 1 84 ? -11.275 0.776 1.370 1.00 93.31 84 ILE A C 1
ATOM 657 O O . ILE A 1 84 ? -12.206 1.575 1.290 1.00 93.31 84 ILE A O 1
ATOM 661 N N . VAL A 1 85 ? -11.454 -0.533 1.520 1.00 92.69 85 VAL A N 1
ATOM 662 C CA . VAL A 1 85 ? -12.760 -1.189 1.612 1.00 92.69 85 VAL A CA 1
ATOM 663 C C . VAL A 1 85 ? -13.265 -1.139 3.052 1.00 92.69 85 VAL A C 1
ATOM 665 O O . VAL A 1 85 ? -14.385 -0.694 3.295 1.00 92.69 85 VAL A O 1
ATOM 668 N N . THR A 1 86 ? -12.434 -1.537 4.022 1.00 92.50 86 THR A N 1
ATOM 669 C CA . THR A 1 86 ? -12.802 -1.549 5.446 1.00 92.50 86 THR A CA 1
ATOM 670 C C . THR A 1 86 ? -11.636 -1.161 6.356 1.00 92.50 86 THR A C 1
ATOM 672 O O . THR A 1 86 ? -10.465 -1.364 6.034 1.00 92.50 86 THR A O 1
ATOM 675 N N . ILE A 1 87 ? -11.975 -0.573 7.512 1.00 91.19 87 ILE A N 1
ATOM 676 C CA . ILE A 1 87 ? -11.061 -0.338 8.641 1.00 91.19 87 ILE A CA 1
ATOM 677 C C . ILE A 1 87 ? -11.778 -0.775 9.915 1.00 91.19 87 ILE A C 1
ATOM 679 O O . ILE A 1 87 ? -12.625 -0.044 10.453 1.00 91.19 87 ILE A O 1
ATOM 683 N N . GLU A 1 88 ? -11.417 -1.956 10.394 1.00 91.19 88 GLU A N 1
ATOM 684 C CA . GLU A 1 88 ? -12.003 -2.587 11.571 1.00 91.19 88 GLU A CA 1
ATOM 685 C C . GLU A 1 88 ? -11.036 -2.504 12.744 1.00 91.19 88 GLU A C 1
ATOM 687 O O . GLU A 1 88 ? -9.840 -2.733 12.595 1.00 91.19 88 GLU A O 1
ATOM 692 N N . GLU A 1 89 ? -11.546 -2.142 13.917 1.00 88.19 89 GLU A N 1
ATOM 693 C CA . GLU A 1 89 ? -10.772 -2.215 15.152 1.00 88.19 89 GLU A CA 1
ATOM 694 C C . GLU A 1 89 ? -10.848 -3.653 15.671 1.00 88.19 89 GLU A C 1
ATOM 696 O O . GLU A 1 89 ? -11.933 -4.151 15.971 1.00 88.19 89 GLU A O 1
ATOM 701 N N . LEU A 1 90 ? -9.702 -4.322 15.763 1.00 82.12 90 LEU A N 1
ATOM 702 C CA . LEU A 1 90 ? -9.600 -5.626 16.398 1.00 82.12 90 LEU A CA 1
ATOM 703 C C . LEU A 1 90 ? -9.603 -5.390 17.909 1.00 82.12 90 LEU A C 1
ATOM 705 O O . LEU A 1 90 ? -8.560 -5.140 18.518 1.00 82.12 90 LEU A O 1
ATOM 709 N N . ASN A 1 91 ? -10.791 -5.420 18.514 1.00 69.69 91 ASN A N 1
ATOM 710 C CA . ASN A 1 91 ? -10.896 -5.458 19.966 1.00 69.69 91 ASN A CA 1
ATOM 711 C C . ASN A 1 91 ? -10.239 -6.754 20.443 1.00 69.69 91 ASN A C 1
ATOM 713 O O . ASN A 1 91 ? -10.637 -7.843 20.028 1.00 69.69 91 ASN A O 1
ATOM 717 N N . GLY A 1 92 ? -9.224 -6.634 21.302 1.00 54.09 92 GLY A N 1
ATOM 718 C CA . GLY A 1 92 ? -8.710 -7.777 22.044 1.00 54.09 92 GLY A CA 1
ATOM 719 C C . GLY A 1 92 ? -9.887 -8.444 22.743 1.00 54.09 92 GLY A C 1
ATOM 720 O O . GLY A 1 92 ? -10.570 -7.799 23.536 1.00 54.09 92 GLY A O 1
ATOM 721 N N . GLY A 1 93 ? -10.165 -9.693 22.380 1.00 40.41 93 GLY A N 1
ATOM 722 C CA . GLY A 1 93 ? -11.224 -10.473 22.990 1.00 40.41 93 GLY A CA 1
ATOM 723 C C . GLY A 1 93 ? -10.968 -10.602 24.484 1.00 40.41 93 GLY A C 1
ATOM 724 O O . GLY A 1 93 ? -10.140 -11.397 24.914 1.00 40.41 93 GLY A O 1
ATOM 725 N N . SER A 1 94 ? -11.700 -9.829 25.273 1.00 42.19 94 SER A N 1
ATOM 726 C CA . SER A 1 94 ? -12.271 -10.329 26.511 1.00 42.19 94 SER A CA 1
ATOM 727 C C . SER A 1 94 ? -13.437 -11.229 26.108 1.00 42.19 94 SER A C 1
ATOM 729 O O . SER A 1 94 ? -14.570 -10.765 25.982 1.00 42.19 94 SER A O 1
ATOM 731 N N . SER A 1 95 ? -13.115 -12.484 25.805 1.00 46.16 95 SER A N 1
ATOM 732 C CA . SER A 1 95 ? -14.072 -13.580 25.894 1.00 46.16 95 SER A CA 1
ATOM 733 C C . SER A 1 95 ? -13.940 -14.142 27.305 1.00 46.16 95 SER A C 1
ATOM 735 O O . SER A 1 95 ? -12.823 -14.416 27.746 1.00 46.16 95 SER A O 1
ATOM 737 N N . GLU A 1 96 ? -15.076 -14.182 27.992 1.00 38.31 96 GLU A N 1
ATOM 738 C CA . GLU A 1 96 ? -15.308 -14.687 29.351 1.00 38.31 96 GLU A CA 1
ATOM 739 C C . GLU A 1 96 ? -14.814 -16.122 29.583 1.00 38.31 96 GLU A C 1
ATOM 741 O O . GLU A 1 96 ? -14.795 -16.920 28.616 1.00 38.31 96 GLU A O 1
#

Foldseek 3Di:
DWKKKWKWWLQKDWDWDQDDPPDPPDDRQTHTDGIDGDGDIDIDMDDDPDPVVVLVVVLVVQCVVCPPVPDDSVSSSVRRSVGTPDIDTPDDDPPD

Secondary structure (DSSP, 8-state):
-EEEEEEE---EEEEEEPPPTT-TTS-SSPEEEEEEE----EEEEEEESSHHHHHHHHHHHHHHHTTTSSS--HHHHHHHHHTEEEEEEE------

Sequence (96 aa):
MKTYKIVYKPMIKPLFKLSDPYDIHAFPMPEFTGYGTVSGEREETVTAPNKQIAKSMLACSIMSEHLGAGYDIKPIIIQSLQNIVTIEELNGGSSE

=== Feature glossary ===
Annotated list of the representations used here:

Nearest PDB structures. The Foldseek neighbor list gives the closest experimentally determined structures in the PDB, ranked by structural alignment. TM-score near 1 means near-identical fold; near 0.3 means only rough topology match. This is how one finds what a novel AlphaFold prediction most resembles in the solved-structure universe.

Foldseek 3Di. Foldseek's 3Di representation compresses backbone geometry into a per-residue letter drawn from a learned twenty-state alphabet. It captures the tertiary interaction pattern around each residue — which residues are packed against it in space, regardless of where they are in sequence.

Radius of gyration, Cα contacts, bounding box. Radius of gyration (Rg) is the root-mean-square distance of Cα atoms from their centroid — a single number for overall size and compactness. A globular domain of N residues has Rg ≈ 2.2·N^0.38 Å; an extended or disordered chain has a much larger Rg. The Cα contact count is the number of residue pairs whose Cα atoms are within 8 Å and are more than four positions apart in sequence — a standard proxy for tertiary packing density. The bounding box is the smallest axis-aligned box enclosing all Cα atoms.

InterPro / GO / CATH / organism. The annotation block draws on four external resources. InterPro: which protein families and domains the sequence belongs to. GO: standardized terms for what the protein does, what process it participates in, and where in the cell it acts. CATH: which structural fold it has in the CATH hierarchy. Organism: the species of origin.

mmCIF coordinates. The mmCIF block holds the 3D Cartesian coordinates of each backbone atom (N, Cα, C, O) in ångströms. mmCIF is the PDB's canonical archive format — a tagged-loop text representation of the atomic model.

pLDDT. pLDDT is the predicted lDDT-Cα score: AlphaFold's confidence that the local environment of each residue (all inter-atomic distances within 15 Å) is correctly placed. It is a per-residue number between 0 and 100, with higher meaning more reliable.

Backbone torsions (φ/ψ). φ (phi) and ψ (psi) are the two rotatable backbone dihedrals per residue: φ is the C(i-1)–N–Cα–C torsion, ψ is the N–Cα–C–N(i+1) torsion, both in degrees on (−180°, 180°]. α-helical residues cluster near (−60°, −45°); β-strand residues near (−120°, +130°). A Ramachandran plot is simply a scatter of (φ, ψ) for every residue.

B-factor. For experimental (PDB) structures, the B-factor (temperature factor) quantifies the positional spread of each atom in the crystal — a combination of thermal vibration and static disorder — in units of Å². High B-factors mark flexible loops or poorly resolved regions; low B-factors mark the rigid, well-ordered core.

Secondary structure (3-state, P-SEA). SS3 is a coarse helix/strand/coil call (letters a/b/c) made by the P-SEA algorithm from inter-Cα distances and dihedrals. It is less detailed than DSSP but needs only Cα positions.

Predicted aligned error. Predicted aligned error is AlphaFold's p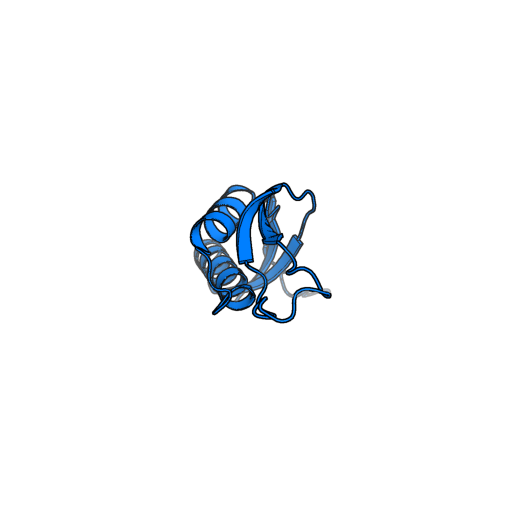airwise confidence. Unlike pLDDT (per-residue), PAE is per-residue-pair and captures whether two parts of the structure are correctly placed relative to each other. Units are ångströms of expected positional error.

Solvent-accessible surface area. Solvent-accessible surface area (SASA) is the area in Å² traced out by the centre of a 1.4 Å probe sphere (a water molecule) rolled over the protein's van der Waals surface (Shrake–Rupley / Lee–Richards construction). Buried residues have near-zero SASA; fully exposed residues can exceed 200 Å². The total SASA scales roughly with the number of surface residues.

Secondary structure (8-state, DSSP). The SS8 string is DSSP's per-residue secondary-structure call. α-helix (H) means an i→i+4 H-bond ladder; β-strand (E) means the residue participates in a β-sheet; 3₁₀ (G) and π (I) are tighter and wider helices; T/S are turns/bends; '-' is loop.

Rendered structure images. Structure images are PyMOL renders from six orthogonal camera directions. Cartoon representation draws helices as coils and strands as arrows; sticks shows the backbone as bonds; surface shows the solvent-excluded envelope. Rainbow coloring maps sequence position to hue (blue→red, N→C); chain coloring assigns a distinct color per polypeptide.

Sequence. The amino-acid sequence is the protein's primary structure: the linear order of residues from the N-terminus to the C-terminus, written in one-letter code. Everything else here — the 3D coordinates, the secondary structure, the domain annotations — is ultimately a consequence of this string.

Contact-map, Ramachandran, and PAE plots. Three diagnostic plots accompany the record. The Cα contact map visualizes the tertiary structure as a 2D adjacency matrix (8 Å cutoff, sequence-local contacts suppressed). The Ramachandran plot shows the distribution of backbone (φ, ψ) torsions, with points in the α and β basins reflecting secondary structure content. The PAE plot shows AlphaFold's inter-residue confidence as a color matrix.